Protein AF-A0A542AQI4-F1 (afdb_monomer_lite)

Sequence (56 aa):
MIRRTLKNMERATRMIADKGYKWNEANEMAINCFDLSEYSGISVEFYIAKIKEAAR

Radius of gyration: 10.42 Å; chains: 1; bounding box: 25×19×27 Å

Structure (mmCIF, N/CA/C/O backbone):
data_AF-A0A542AQI4-F1
#
_entry.id   AF-A0A542AQI4-F1
#
loop_
_atom_site.group_PDB
_atom_site.id
_atom_site.type_symbol
_atom_site.label_atom_id
_atom_site.label_alt_id
_atom_site.label_comp_id
_atom_site.label_asym_id
_atom_site.label_entity_id
_atom_site.label_seq_id
_atom_site.pdbx_PDB_ins_code
_atom_site.Cartn_x
_atom_site.Cartn_y
_atom_site.Cartn_z
_atom_site.occupancy
_atom_site.B_iso_or_equiv
_atom_site.auth_seq_id
_atom_site.auth_comp_id
_atom_site.auth_asym_id
_atom_site.auth_atom_id
_atom_site.pdbx_PDB_model_num
ATOM 1 N N . MET A 1 1 ? 6.654 -5.343 -13.694 1.00 58.91 1 MET A N 1
ATOM 2 C CA . MET A 1 1 ? 6.807 -4.300 -12.662 1.00 58.91 1 MET A CA 1
ATOM 3 C C . MET A 1 1 ? 5.928 -3.123 -13.053 1.00 58.91 1 MET A C 1
ATOM 5 O O . MET A 1 1 ? 6.035 -2.646 -14.181 1.00 58.91 1 MET A O 1
ATOM 9 N N . ILE A 1 2 ? 4.988 -2.731 -12.198 1.00 67.25 2 ILE A N 1
ATOM 10 C CA . ILE A 1 2 ? 4.116 -1.588 -12.473 1.00 67.25 2 ILE A CA 1
ATOM 11 C C . ILE A 1 2 ? 4.949 -0.325 -12.271 1.00 67.25 2 ILE A C 1
ATOM 13 O O . ILE A 1 2 ? 5.505 -0.124 -11.199 1.00 67.25 2 ILE A O 1
ATOM 17 N N . ARG A 1 3 ? 5.060 0.523 -13.299 1.00 74.44 3 ARG A N 1
ATOM 18 C CA . ARG A 1 3 ? 5.752 1.812 -13.157 1.00 74.44 3 ARG A CA 1
ATOM 19 C C . ARG A 1 3 ? 4.943 2.734 -12.246 1.00 74.44 3 ARG A C 1
ATOM 21 O O . ARG A 1 3 ? 3.713 2.779 -12.376 1.00 74.44 3 ARG A O 1
ATOM 28 N N . ARG A 1 4 ? 5.620 3.503 -11.390 1.00 82.88 4 ARG A N 1
ATOM 29 C CA . ARG A 1 4 ? 5.014 4.566 -10.576 1.00 82.88 4 ARG A CA 1
ATOM 30 C C . ARG A 1 4 ? 4.464 5.668 -11.488 1.00 82.88 4 ARG A C 1
ATOM 32 O O . ARG A 1 4 ? 5.170 6.582 -11.897 1.00 82.88 4 ARG A O 1
ATOM 39 N N . THR A 1 5 ? 3.195 5.534 -11.855 1.00 90.94 5 THR A N 1
ATOM 40 C CA . THR A 1 5 ? 2.413 6.533 -12.595 1.00 90.94 5 THR A CA 1
ATOM 41 C C . THR A 1 5 ? 1.267 7.003 -11.710 1.00 90.94 5 THR A C 1
ATOM 43 O O . THR A 1 5 ? 0.862 6.265 -10.811 1.00 90.94 5 THR A O 1
ATOM 46 N N . LEU A 1 6 ? 0.707 8.185 -11.983 1.00 90.44 6 LEU A N 1
ATOM 47 C CA . LEU A 1 6 ? -0.409 8.729 -11.200 1.00 90.44 6 LEU A CA 1
ATOM 48 C C . LEU A 1 6 ? -1.570 7.726 -11.076 1.00 90.44 6 LEU A C 1
ATOM 50 O O . LEU A 1 6 ? -2.001 7.417 -9.973 1.00 90.44 6 LEU A O 1
ATOM 54 N N . LYS A 1 7 ? -1.982 7.110 -12.191 1.00 93.75 7 LYS A N 1
ATOM 55 C CA . LYS A 1 7 ? -3.061 6.108 -12.219 1.00 93.75 7 LYS A CA 1
ATOM 56 C C . LYS A 1 7 ? -2.757 4.866 -11.370 1.00 93.75 7 LYS A C 1
ATOM 58 O O . LYS A 1 7 ? -3.653 4.305 -10.744 1.00 93.75 7 LYS A O 1
ATOM 63 N N . ASN A 1 8 ? -1.505 4.410 -11.370 1.00 93.19 8 ASN A N 1
ATOM 64 C CA . ASN A 1 8 ? -1.105 3.234 -10.595 1.00 93.19 8 ASN A CA 1
ATOM 65 C C . ASN A 1 8 ? -0.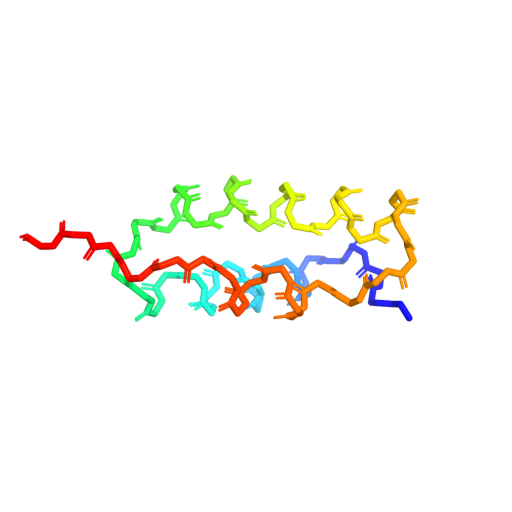997 3.557 -9.100 1.00 93.19 8 ASN A C 1
ATOM 67 O O . ASN A 1 8 ? -1.397 2.734 -8.281 1.00 93.19 8 ASN A O 1
ATOM 71 N N . MET A 1 9 ? -0.522 4.759 -8.762 1.00 94.81 9 MET A N 1
ATOM 72 C CA . MET A 1 9 ? -0.527 5.278 -7.395 1.00 94.81 9 MET A CA 1
ATOM 73 C C . MET A 1 9 ? -1.950 5.392 -6.858 1.00 94.81 9 MET A C 1
ATOM 75 O O . MET A 1 9 ? -2.248 4.801 -5.832 1.00 94.81 9 MET A O 1
ATOM 79 N N . GLU A 1 10 ? -2.863 6.044 -7.581 1.00 95.94 10 GLU A N 1
ATOM 80 C CA . GLU A 1 10 ? -4.267 6.178 -7.165 1.00 95.94 10 GLU A CA 1
ATOM 81 C C . GLU A 1 10 ? -4.943 4.824 -6.936 1.00 95.94 10 GLU A C 1
ATOM 83 O O . GLU A 1 10 ? -5.720 4.662 -5.992 1.00 95.94 10 GLU A O 1
ATOM 88 N N . ARG A 1 11 ? -4.634 3.829 -7.778 1.00 95.88 11 ARG A N 1
ATOM 89 C CA . ARG A 1 11 ? -5.131 2.463 -7.604 1.00 95.88 11 ARG A CA 1
ATOM 90 C C . ARG A 1 11 ? -4.574 1.817 -6.334 1.00 95.88 11 ARG A C 1
ATOM 92 O O . ARG A 1 11 ? -5.353 1.251 -5.575 1.00 95.88 11 ARG A O 1
ATOM 99 N N . ALA A 1 12 ? -3.265 1.901 -6.104 1.00 95.81 12 ALA A N 1
ATOM 100 C CA . ALA A 1 12 ? -2.623 1.362 -4.906 1.00 95.81 12 ALA A CA 1
ATOM 101 C C . ALA A 1 12 ? -3.152 2.033 -3.629 1.00 95.81 12 ALA A C 1
ATOM 103 O O . ALA A 1 12 ? -3.553 1.345 -2.694 1.00 95.81 12 ALA A O 1
ATOM 104 N N . THR A 1 13 ? -3.244 3.363 -3.631 1.00 97.44 13 THR A N 1
ATOM 105 C CA . THR A 1 13 ? -3.811 4.159 -2.539 1.00 97.44 13 THR A CA 1
ATOM 106 C C . THR A 1 13 ? -5.245 3.739 -2.240 1.00 97.44 13 THR A C 1
ATOM 108 O O . THR A 1 13 ? -5.584 3.533 -1.080 1.00 97.44 13 THR A O 1
ATOM 111 N N . ARG A 1 14 ? -6.081 3.524 -3.264 1.00 97.44 14 ARG A N 1
ATOM 112 C CA . ARG A 1 14 ? -7.450 3.026 -3.069 1.00 97.44 14 ARG A CA 1
ATOM 113 C C . ARG A 1 14 ? -7.478 1.639 -2.436 1.00 97.44 14 ARG A C 1
ATOM 115 O O . ARG A 1 14 ? -8.192 1.454 -1.464 1.00 97.44 14 ARG A O 1
ATOM 122 N N . MET A 1 15 ? -6.656 0.707 -2.919 1.00 96.31 15 MET A N 1
ATOM 123 C CA . MET A 1 15 ? -6.578 -0.644 -2.349 1.00 96.31 15 MET A CA 1
ATOM 124 C C . MET A 1 15 ? -6.184 -0.640 -0.867 1.00 96.31 15 MET A C 1
ATOM 126 O O . MET A 1 15 ? -6.612 -1.516 -0.125 1.00 96.31 15 MET A O 1
ATOM 130 N N . ILE A 1 16 ? -5.362 0.319 -0.437 1.00 96.75 16 ILE A N 1
ATOM 131 C CA . ILE A 1 16 ? -4.981 0.477 0.970 1.00 96.75 16 ILE A CA 1
ATOM 132 C C . ILE A 1 16 ? -6.085 1.198 1.750 1.00 96.75 16 ILE A C 1
ATOM 134 O O . ILE A 1 16 ? -6.416 0.786 2.855 1.00 96.75 16 ILE A O 1
ATOM 138 N N . ALA A 1 17 ? -6.706 2.232 1.183 1.00 96.62 17 ALA A N 1
ATOM 139 C CA . ALA A 1 17 ? -7.825 2.930 1.812 1.00 96.62 17 ALA A CA 1
ATOM 140 C C . ALA A 1 17 ? -9.030 2.001 2.051 1.00 96.62 17 ALA A C 1
ATOM 142 O O . ALA A 1 17 ? -9.676 2.087 3.094 1.00 96.62 17 ALA A O 1
ATOM 143 N N . ASP A 1 18 ? -9.272 1.050 1.143 1.00 96.00 18 ASP A N 1
ATOM 144 C CA . ASP A 1 18 ? -10.299 0.010 1.284 1.00 96.00 18 ASP A CA 1
ATOM 145 C C . ASP A 1 18 ? -10.065 -0.880 2.522 1.00 96.00 18 ASP A C 1
ATOM 147 O O . ASP A 1 18 ? -11.014 -1.465 3.041 1.00 96.00 18 ASP A O 1
ATOM 151 N N . LYS A 1 19 ? -8.831 -0.918 3.052 1.00 94.31 19 LYS A N 1
ATOM 152 C CA . LYS A 1 19 ? -8.469 -1.603 4.306 1.00 94.31 19 LYS A CA 1
ATOM 153 C C . LYS A 1 19 ? -8.762 -0.788 5.573 1.00 94.31 19 LYS A C 1
ATOM 155 O O . LYS A 1 19 ? -8.376 -1.172 6.678 1.00 94.31 19 LYS A O 1
ATOM 160 N N . GLY A 1 20 ? -9.395 0.377 5.425 1.00 95.12 20 GLY A N 1
ATOM 161 C CA . GLY A 1 20 ? -9.797 1.262 6.521 1.00 95.12 20 GLY A CA 1
ATOM 162 C C . GLY A 1 20 ? -8.838 2.418 6.822 1.00 95.12 20 GLY A C 1
ATOM 163 O O . GLY A 1 20 ? -9.088 3.171 7.761 1.00 95.12 20 GLY A O 1
ATOM 164 N N . TYR A 1 21 ? -7.772 2.593 6.039 1.00 95.56 21 TYR A N 1
ATOM 165 C CA . TYR A 1 21 ? -6.840 3.711 6.200 1.00 95.56 21 TYR A CA 1
ATOM 166 C C . TYR A 1 21 ? -7.387 5.008 5.593 1.00 95.56 21 TYR A C 1
ATOM 168 O O . TYR A 1 21 ? -8.091 5.004 4.581 1.00 95.56 21 TYR A O 1
ATOM 176 N N . LYS A 1 22 ? -7.025 6.156 6.179 1.00 96.44 22 LYS A N 1
ATOM 177 C CA . LYS A 1 22 ? -7.332 7.465 5.582 1.00 96.44 22 LYS A CA 1
ATOM 178 C C . LYS A 1 22 ? -6.575 7.620 4.268 1.00 96.44 22 LYS A C 1
ATOM 180 O O . LYS A 1 22 ? -5.443 7.173 4.160 1.00 96.44 22 LYS A O 1
ATOM 185 N N . TRP A 1 23 ? -7.152 8.332 3.301 1.00 95.38 23 TRP A N 1
ATOM 186 C CA . TRP A 1 23 ? -6.556 8.475 1.967 1.00 95.38 23 TRP A CA 1
ATOM 187 C C . TRP A 1 23 ? -5.099 8.968 1.979 1.00 95.38 23 TRP A C 1
ATOM 189 O O . TRP A 1 23 ? -4.267 8.422 1.264 1.00 95.38 23 TRP A O 1
ATOM 199 N N . ASN A 1 24 ? -4.770 9.961 2.812 1.00 95.50 24 ASN A N 1
ATOM 200 C CA . ASN A 1 24 ? -3.403 10.488 2.899 1.00 95.50 24 ASN A CA 1
ATOM 201 C C . ASN A 1 24 ? -2.417 9.446 3.450 1.00 95.50 24 ASN A C 1
ATOM 203 O O . ASN A 1 24 ? -1.347 9.259 2.882 1.00 95.50 24 ASN A O 1
ATOM 207 N N . GLU A 1 25 ? -2.815 8.723 4.497 1.00 95.94 25 GLU A N 1
ATOM 208 C CA . GLU A 1 25 ? -2.022 7.640 5.088 1.00 95.94 25 GLU A CA 1
ATOM 209 C C . GLU A 1 25 ? -1.866 6.476 4.100 1.00 95.94 25 GLU A C 1
ATOM 211 O O . GLU A 1 25 ? -0.763 6.008 3.839 1.00 95.94 25 GLU A O 1
ATOM 216 N N . ALA A 1 26 ? -2.959 6.082 3.445 1.00 97.06 26 ALA A N 1
ATOM 217 C CA . ALA A 1 26 ? -2.956 5.085 2.385 1.00 97.06 26 ALA A CA 1
ATOM 218 C C . ALA A 1 26 ? -2.035 5.480 1.218 1.00 97.06 26 ALA A C 1
ATOM 220 O O . ALA A 1 26 ? -1.388 4.620 0.625 1.00 97.06 26 ALA A O 1
ATOM 221 N N . ASN A 1 27 ? -1.945 6.774 0.900 1.00 96.44 27 ASN A N 1
ATOM 222 C CA . ASN A 1 27 ? -1.080 7.282 -0.156 1.00 96.44 27 ASN A CA 1
ATOM 223 C C . ASN A 1 27 ? 0.401 7.201 0.232 1.00 96.44 27 ASN A C 1
ATOM 225 O O . ASN A 1 27 ? 1.216 6.757 -0.572 1.00 96.44 27 ASN A O 1
ATOM 229 N N . GLU A 1 28 ? 0.750 7.566 1.465 1.00 96.81 28 GLU A N 1
ATOM 230 C CA . GLU A 1 28 ? 2.108 7.397 1.998 1.00 96.81 28 GLU A CA 1
ATOM 231 C C . GLU A 1 28 ? 2.517 5.916 2.032 1.00 96.81 28 GLU A C 1
ATOM 233 O O . GLU A 1 28 ? 3.611 5.548 1.601 1.00 96.81 28 GLU A O 1
ATOM 238 N N . MET A 1 29 ? 1.606 5.031 2.446 1.00 96.69 29 MET A N 1
ATOM 239 C CA . MET A 1 29 ? 1.828 3.583 2.418 1.00 96.69 29 MET A CA 1
ATOM 240 C C . MET A 1 29 ? 1.986 3.043 0.991 1.00 96.69 29 MET A C 1
ATOM 242 O O . MET A 1 29 ? 2.821 2.166 0.759 1.00 96.69 29 MET A O 1
ATOM 246 N N . ALA A 1 30 ? 1.223 3.565 0.025 1.00 96.25 30 ALA A N 1
ATOM 247 C CA . ALA A 1 30 ? 1.364 3.203 -1.381 1.00 96.25 30 ALA A CA 1
ATOM 248 C C . ALA A 1 30 ? 2.756 3.575 -1.908 1.00 96.25 30 ALA A C 1
ATOM 250 O O . ALA A 1 30 ? 3.384 2.737 -2.553 1.00 96.25 30 ALA A O 1
ATOM 251 N N . ILE A 1 31 ? 3.267 4.772 -1.588 1.00 95.94 31 ILE A N 1
ATOM 252 C CA . ILE A 1 31 ? 4.624 5.206 -1.971 1.00 95.94 31 ILE A CA 1
ATOM 253 C C . ILE A 1 31 ? 5.658 4.192 -1.468 1.00 95.94 31 ILE A C 1
ATOM 255 O O . ILE A 1 31 ? 6.424 3.661 -2.270 1.00 95.94 31 ILE A O 1
ATOM 259 N N . ASN A 1 32 ? 5.590 3.821 -0.186 1.00 95.69 32 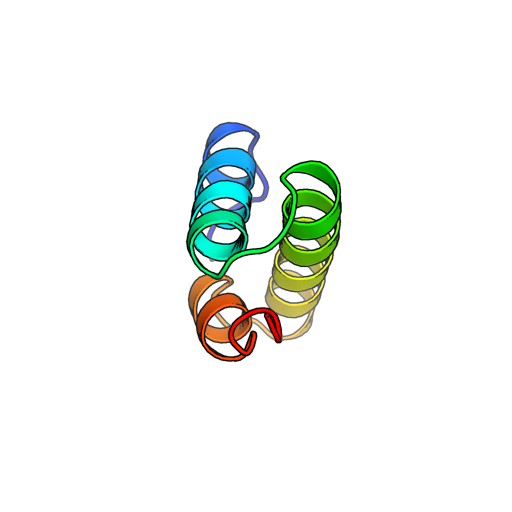ASN A N 1
ATOM 260 C CA . ASN A 1 32 ? 6.495 2.829 0.3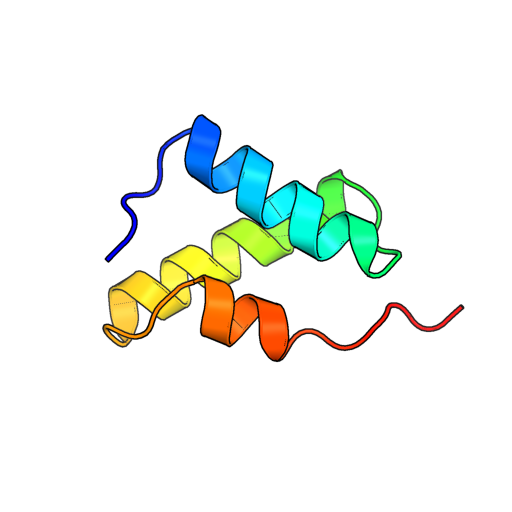99 1.00 95.69 32 ASN A CA 1
ATOM 261 C C . ASN A 1 32 ? 6.409 1.459 -0.302 1.00 95.69 32 ASN A C 1
ATOM 263 O O . ASN A 1 32 ? 7.425 0.793 -0.494 1.00 95.69 32 ASN A O 1
ATOM 267 N N . CYS A 1 33 ? 5.213 1.026 -0.719 1.00 95.25 33 CYS A N 1
ATOM 268 C CA . CYS A 1 33 ? 5.048 -0.223 -1.470 1.00 95.25 33 CYS A CA 1
ATOM 269 C C . CYS A 1 33 ? 5.718 -0.168 -2.851 1.00 95.25 33 CYS A C 1
ATOM 271 O O . CYS A 1 33 ? 6.278 -1.171 -3.296 1.00 95.25 33 CYS A O 1
ATOM 273 N N . PHE A 1 34 ? 5.665 0.981 -3.532 1.00 94.56 34 PHE A N 1
ATOM 274 C CA . PHE A 1 34 ? 6.373 1.180 -4.797 1.00 94.56 34 PHE A CA 1
ATOM 275 C C . PHE A 1 34 ? 7.889 1.188 -4.600 1.00 94.56 34 PHE A C 1
ATOM 277 O O . PHE A 1 34 ? 8.581 0.502 -5.347 1.00 94.56 34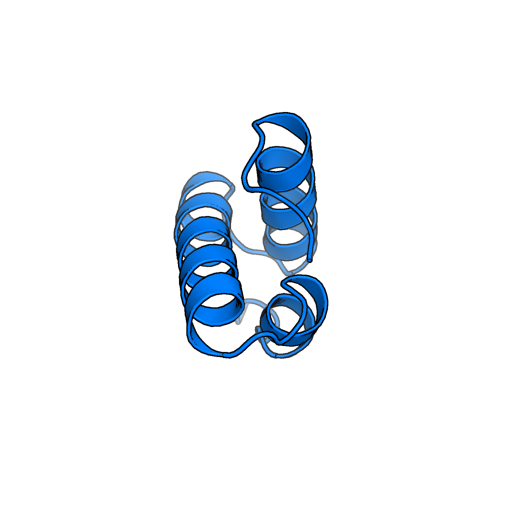 PHE A O 1
ATOM 284 N N . ASP A 1 35 ? 8.399 1.862 -3.570 1.00 94.25 35 ASP A N 1
ATOM 285 C CA . ASP A 1 35 ? 9.840 1.906 -3.297 1.00 94.25 35 ASP A CA 1
ATOM 286 C C . ASP A 1 35 ? 10.392 0.504 -2.952 1.00 94.25 35 ASP A C 1
ATOM 288 O O . ASP A 1 35 ? 11.433 0.086 -3.464 1.00 94.25 35 ASP A O 1
ATOM 292 N N . LEU A 1 36 ? 9.650 -0.291 -2.168 1.00 93.50 36 LEU A N 1
ATOM 293 C CA . LEU A 1 36 ? 9.991 -1.695 -1.897 1.00 93.50 36 LEU A CA 1
ATOM 294 C C . LEU A 1 36 ? 9.912 -2.575 -3.153 1.00 93.50 36 LEU A C 1
ATOM 296 O O . LEU A 1 36 ? 10.733 -3.480 -3.323 1.00 93.50 36 LEU A O 1
ATOM 300 N N . SER A 1 37 ? 8.937 -2.329 -4.031 1.00 93.38 37 SER A N 1
ATOM 301 C CA . SER A 1 37 ? 8.800 -3.026 -5.315 1.00 93.38 37 SER A CA 1
ATOM 302 C C . SER A 1 37 ? 9.987 -2.746 -6.237 1.00 93.38 37 SER A C 1
ATOM 304 O O . SER A 1 37 ? 10.533 -3.682 -6.823 1.00 93.38 37 SER A O 1
ATOM 306 N N . GLU A 1 38 ? 10.431 -1.489 -6.317 1.00 91.12 38 GLU A N 1
ATOM 307 C CA . GLU A 1 38 ? 11.599 -1.081 -7.105 1.00 91.12 38 GLU A CA 1
ATOM 308 C C . GLU A 1 38 ? 12.894 -1.701 -6.565 1.00 91.12 38 GLU A C 1
ATOM 310 O O . GLU A 1 38 ? 13.708 -2.186 -7.350 1.00 91.12 38 GLU A O 1
ATOM 315 N N . TYR A 1 39 ? 13.059 -1.760 -5.240 1.00 91.25 39 TYR A N 1
ATOM 316 C CA . TYR A 1 39 ? 14.237 -2.361 -4.609 1.00 91.25 39 TYR A CA 1
ATOM 317 C C . TYR A 1 39 ? 14.304 -3.889 -4.771 1.00 91.25 39 TYR A C 1
ATOM 319 O O . TYR A 1 39 ? 15.365 -4.450 -5.036 1.00 91.25 39 TYR A O 1
ATOM 327 N N . SER A 1 40 ? 13.177 -4.577 -4.590 1.00 92.25 40 SER A N 1
ATOM 328 C CA . SER A 1 40 ? 13.136 -6.045 -4.503 1.00 92.25 40 SER A CA 1
ATOM 329 C C . SER A 1 40 ? 12.838 -6.761 -5.820 1.00 92.25 40 SER A C 1
ATOM 331 O O . SER A 1 40 ? 13.077 -7.963 -5.927 1.00 92.25 40 SER A O 1
ATOM 333 N N . GLY A 1 41 ? 12.238 -6.076 -6.798 1.00 89.44 41 GLY A N 1
ATOM 334 C CA . GLY A 1 41 ? 11.679 -6.723 -7.986 1.00 89.44 41 GLY A CA 1
ATOM 335 C C . GLY A 1 41 ? 10.273 -7.314 -7.803 1.00 89.44 41 GLY A C 1
ATOM 336 O O . GLY A 1 41 ? 9.666 -7.744 -8.787 1.00 89.44 41 GLY A O 1
ATOM 337 N N . ILE A 1 42 ? 9.737 -7.347 -6.578 1.00 91.8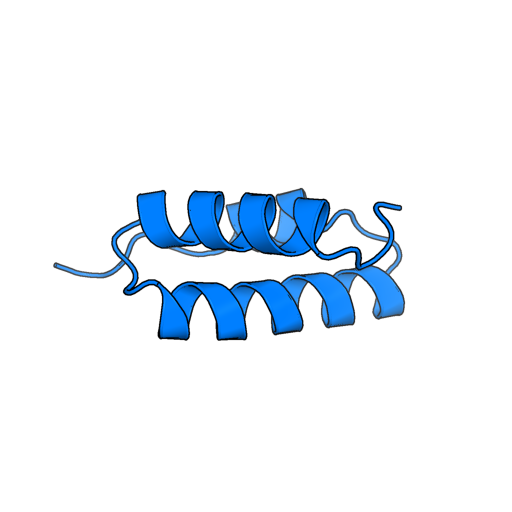1 42 ILE A N 1
ATOM 338 C CA . ILE A 1 42 ? 8.430 -7.940 -6.245 1.00 91.81 42 ILE A CA 1
ATOM 339 C C . ILE A 1 42 ? 7.303 -6.961 -6.609 1.00 91.81 42 ILE A C 1
ATOM 341 O O . ILE A 1 42 ? 7.514 -5.755 -6.631 1.00 91.81 42 ILE A O 1
ATOM 345 N N . SER A 1 43 ? 6.096 -7.441 -6.929 1.00 92.62 43 SER A N 1
ATOM 346 C CA . SER A 1 43 ? 4.966 -6.569 -7.284 1.00 92.62 43 SER A CA 1
ATOM 347 C C . SER A 1 43 ? 4.472 -5.707 -6.116 1.00 92.62 43 SER A C 1
ATOM 349 O O . SER A 1 43 ? 4.466 -6.127 -4.961 1.00 92.62 43 SER A O 1
ATOM 351 N N . VAL A 1 44 ? 3.980 -4.507 -6.428 1.00 93.19 44 VAL A N 1
ATOM 352 C CA . VAL A 1 44 ? 3.379 -3.586 -5.447 1.00 93.19 44 VAL A CA 1
ATOM 353 C C . VAL A 1 44 ? 2.182 -4.235 -4.747 1.00 93.19 44 VAL A C 1
ATOM 355 O O . VAL A 1 44 ? 2.034 -4.124 -3.533 1.00 93.19 44 VAL A O 1
ATOM 358 N N . GLU A 1 45 ? 1.357 -4.981 -5.482 1.00 92.75 45 GLU A N 1
ATOM 359 C CA . GLU A 1 45 ? 0.191 -5.682 -4.942 1.00 92.75 45 GLU A CA 1
ATOM 360 C C . GLU A 1 45 ? 0.558 -6.706 -3.865 1.00 92.75 45 GLU A C 1
ATOM 362 O O . GLU A 1 45 ? -0.214 -6.901 -2.928 1.00 92.75 45 GLU A O 1
ATOM 367 N N . PHE A 1 46 ? 1.733 -7.337 -3.961 1.00 94.19 46 PHE A N 1
ATOM 368 C CA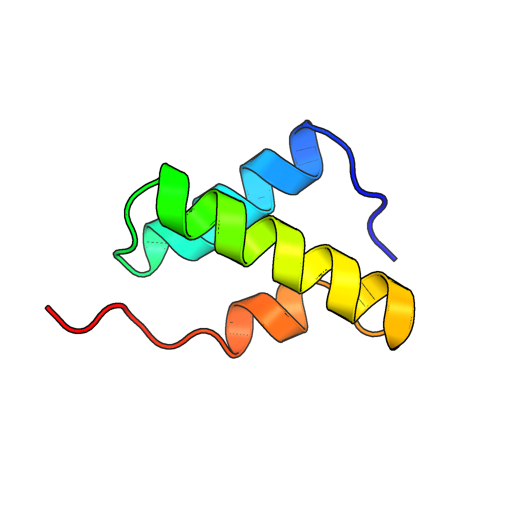 . PHE A 1 46 ? 2.213 -8.245 -2.922 1.00 94.19 46 PHE A CA 1
ATOM 369 C C . PHE A 1 46 ? 2.448 -7.500 -1.604 1.00 94.19 46 PHE A C 1
ATOM 371 O O . PHE A 1 46 ? 2.038 -7.977 -0.547 1.00 94.19 46 PHE A O 1
ATOM 378 N N . TYR A 1 47 ? 3.060 -6.315 -1.661 1.00 94.25 47 TYR A N 1
ATOM 379 C CA . TYR A 1 47 ? 3.278 -5.477 -0.482 1.00 94.25 47 TYR A CA 1
ATOM 380 C C . TYR A 1 47 ? 1.965 -4.951 0.092 1.00 94.25 47 TYR A C 1
ATOM 382 O O . TYR A 1 47 ? 1.754 -5.030 1.301 1.00 94.25 47 TYR A O 1
ATOM 390 N N . ILE A 1 48 ? 1.035 -4.525 -0.767 1.00 94.50 48 ILE A N 1
ATOM 391 C CA . ILE A 1 48 ? -0.301 -4.093 -0.338 1.00 94.50 48 ILE A CA 1
ATOM 392 C C . ILE A 1 48 ? -1.048 -5.231 0.365 1.00 94.50 48 ILE A C 1
ATOM 394 O O . ILE A 1 48 ? -1.676 -5.014 1.398 1.00 94.50 48 ILE A O 1
ATOM 398 N N . ALA A 1 49 ? -0.949 -6.464 -0.136 1.00 93.94 49 ALA A N 1
ATOM 399 C CA . ALA A 1 49 ? -1.579 -7.623 0.493 1.00 93.94 49 ALA A CA 1
ATOM 400 C C . ALA A 1 49 ? -1.024 -7.929 1.899 1.00 93.94 49 ALA A C 1
ATOM 402 O O . ALA A 1 49 ? -1.711 -8.559 2.703 1.00 93.94 49 ALA A O 1
ATOM 403 N N . LYS A 1 50 ? 0.200 -7.485 2.217 1.00 93.56 50 LYS A N 1
ATOM 404 C CA . LYS A 1 50 ? 0.811 -7.621 3.550 1.00 93.56 50 LYS A CA 1
ATOM 405 C C . LYS A 1 50 ? 0.380 -6.529 4.528 1.00 93.56 50 LYS A C 1
ATOM 407 O O . LYS A 1 50 ? 0.575 -6.705 5.731 1.00 93.56 50 LYS A O 1
ATOM 412 N N . ILE A 1 51 ? -0.213 -5.439 4.041 1.00 93.12 51 ILE A N 1
ATOM 413 C CA . ILE A 1 51 ? -0.798 -4.409 4.896 1.00 93.12 51 ILE A CA 1
ATOM 414 C C . ILE A 1 51 ? -2.011 -5.015 5.611 1.00 93.12 51 ILE A C 1
ATOM 416 O O . ILE A 1 51 ? -2.957 -5.502 4.978 1.00 93.12 51 ILE A O 1
ATOM 420 N N . LYS A 1 52 ? -1.952 -5.018 6.947 1.00 90.44 52 LYS A N 1
ATOM 421 C CA . LYS A 1 52 ? -3.067 -5.445 7.800 1.00 90.44 52 LYS A CA 1
ATOM 422 C C . LYS A 1 52 ? -4.227 -4.465 7.661 1.00 90.44 52 LYS A C 1
ATOM 424 O O . LYS A 1 52 ? -4.025 -3.325 7.276 1.00 90.44 52 LYS A O 1
ATOM 429 N N . GLU A 1 53 ? -5.430 -4.917 7.982 1.00 86.38 53 GLU A N 1
ATOM 430 C CA . GLU A 1 53 ? -6.568 -4.007 8.114 1.00 86.38 53 GLU A CA 1
ATOM 431 C C . GLU A 1 53 ? -6.289 -2.987 9.223 1.00 86.38 53 GLU A C 1
ATOM 433 O O . GLU A 1 53 ? -5.665 -3.327 10.238 1.00 86.38 53 GLU A O 1
ATOM 438 N N . ALA A 1 54 ? -6.739 -1.748 9.029 1.00 79.31 54 ALA A N 1
ATOM 439 C CA . ALA A 1 54 ? -6.646 -0.731 10.062 1.00 79.31 54 ALA A CA 1
ATOM 440 C C . ALA A 1 54 ? -7.407 -1.224 11.302 1.00 79.31 54 ALA A C 1
ATOM 442 O O . ALA A 1 54 ? -8.569 -1.633 11.212 1.00 79.31 54 ALA A O 1
ATOM 443 N N . ALA A 1 55 ? -6.741 -1.223 12.458 1.00 69.75 55 ALA A N 1
ATOM 444 C CA . ALA A 1 55 ? -7.398 -1.541 13.717 1.00 69.75 55 ALA A CA 1
ATOM 445 C C . ALA A 1 55 ? -8.471 -0.470 13.973 1.00 69.75 55 ALA A C 1
ATOM 447 O O . ALA A 1 55 ? -8.137 0.701 14.150 1.00 69.75 55 ALA A O 1
ATOM 448 N N . ARG A 1 56 ? -9.744 -0.871 13.898 1.00 55.81 56 ARG A N 1
ATOM 449 C CA . ARG A 1 56 ? -10.891 -0.037 14.274 1.00 55.81 56 ARG A CA 1
ATOM 450 C C . ARG A 1 56 ? -10.979 0.122 15.782 1.00 55.81 56 ARG A C 1
ATOM 452 O O . ARG A 1 56 ? -10.766 -0.895 16.479 1.00 55.81 56 ARG A O 1
#

pLDDT: mean 91.22, std 9.01, range [55.81, 97.44]

Secondary structure (DSSP, 8-state):
-----HHHHHHHHHHHHTTT--HHHHHHHHHHHHHHHHHH---HHHHHHHSPPP--

Foldseek 3Di:
DDDPDPVVLQVQLVLLVVLVDDSVVSSVQLVVLVVVCVVPVDDSVVSSVVDHRDDD